Protein AF-N6TQ89-F1 (afdb_monomer_lite)

Sequence (69 aa):
MEHSMALKIIKNVEKYREAAKLEINVLEKLADKDPDGVHLCVKMLDWFDYHGHMCIAFEMLGLSVFDFL

Radius of gyration: 13.41 Å; chains: 1; bounding box: 32×33×32 Å

Organism: Dendroctonus ponderosae (NCBI:txid77166)

pLDDT: mean 95.41, std 7.72, range [49.12, 98.69]

InterPro domains:
  IPR011009 Protein kinase-like domain superfamily [SSF56112] (5-69)
  IPR051175 Dual specificity CLK kinases [PTHR45646] (3-69)

Structure (mmCIF, N/CA/C/O backbone):
data_AF-N6TQ89-F1
#
_entry.id   AF-N6TQ89-F1
#
loop_
_atom_site.group_PDB
_atom_site.id
_atom_site.type_symbol
_atom_site.label_atom_id
_atom_site.label_alt_id
_atom_site.label_comp_id
_atom_site.label_asym_id
_atom_site.label_entity_id
_atom_site.label_seq_id
_atom_site.pdbx_PDB_ins_code
_atom_site.Cartn_x
_atom_site.Cartn_y
_atom_site.Cartn_z
_atom_site.occupancy
_atom_site.B_iso_or_equiv
_atom_site.auth_seq_id
_atom_site.auth_comp_id
_atom_site.auth_asym_id
_atom_site.auth_atom_id
_atom_site.pdbx_PDB_model_num
ATOM 1 N N . MET A 1 1 ? 6.906 -23.406 -2.247 1.00 49.12 1 MET A N 1
ATOM 2 C CA . MET A 1 1 ? 7.091 -22.056 -2.811 1.00 49.12 1 MET A CA 1
ATOM 3 C C . MET A 1 1 ? 6.610 -21.098 -1.747 1.00 49.12 1 MET A C 1
ATOM 5 O O . MET A 1 1 ? 5.437 -21.149 -1.407 1.00 49.12 1 MET A O 1
ATOM 9 N N . GLU A 1 2 ? 7.522 -20.370 -1.115 1.00 58.53 2 GLU A N 1
ATOM 10 C CA . GLU A 1 2 ? 7.180 -19.413 -0.062 1.00 58.53 2 GLU A CA 1
ATOM 11 C C . GLU A 1 2 ? 6.522 -18.200 -0.730 1.00 58.53 2 GLU A C 1
ATOM 13 O O . GLU A 1 2 ? 7.144 -17.539 -1.560 1.00 58.53 2 GLU A O 1
ATOM 18 N N . HIS A 1 3 ? 5.236 -17.971 -0.461 1.00 79.69 3 HIS A N 1
ATOM 19 C CA . HIS A 1 3 ? 4.518 -16.819 -0.998 1.00 79.69 3 HIS A CA 1
ATOM 20 C C . HIS A 1 3 ? 4.568 -15.695 0.035 1.00 79.69 3 HIS A C 1
ATOM 22 O O . HIS A 1 3 ? 3.698 -15.583 0.897 1.00 79.69 3 HIS A O 1
ATOM 28 N N . SER A 1 4 ? 5.641 -14.910 -0.019 1.00 92.00 4 SER A N 1
ATOM 29 C CA . SER A 1 4 ? 5.815 -13.730 0.827 1.00 92.00 4 SER A CA 1
ATOM 30 C C . SER A 1 4 ? 5.109 -12.525 0.208 1.00 92.00 4 SER A C 1
ATOM 32 O O . SER A 1 4 ? 5.171 -12.318 -1.002 1.00 92.00 4 SER A O 1
ATOM 34 N N . MET A 1 5 ? 4.471 -11.710 1.047 1.00 96.31 5 MET A N 1
ATOM 35 C CA . MET A 1 5 ? 3.769 -10.484 0.651 1.00 96.31 5 MET A CA 1
ATOM 36 C C . MET A 1 5 ? 4.059 -9.354 1.636 1.00 96.31 5 MET A C 1
ATOM 38 O O . MET A 1 5 ? 4.359 -9.605 2.807 1.00 96.31 5 MET A O 1
ATOM 42 N N . ALA A 1 6 ? 3.973 -8.112 1.167 1.00 98.06 6 ALA A N 1
ATOM 43 C CA . ALA A 1 6 ? 4.129 -6.940 2.015 1.00 98.06 6 ALA A CA 1
ATOM 44 C C . ALA A 1 6 ? 2.755 -6.500 2.536 1.00 98.06 6 ALA A C 1
ATOM 46 O O . ALA A 1 6 ? 1.867 -6.173 1.753 1.00 98.06 6 ALA A O 1
ATOM 47 N N . LEU A 1 7 ? 2.571 -6.480 3.858 1.00 98.12 7 LEU A N 1
ATOM 48 C CA . LEU A 1 7 ? 1.322 -6.043 4.482 1.00 98.12 7 LEU A CA 1
ATOM 49 C C . LEU A 1 7 ? 1.491 -4.658 5.109 1.00 98.12 7 LEU A C 1
ATOM 51 O O . LEU A 1 7 ? 2.197 -4.487 6.104 1.00 98.12 7 LEU A O 1
ATOM 55 N N . LYS A 1 8 ? 0.800 -3.664 4.555 1.00 98.56 8 LYS A N 1
ATOM 56 C CA . LYS A 1 8 ? 0.742 -2.309 5.103 1.00 98.56 8 LYS A CA 1
ATOM 57 C C . LYS A 1 8 ? -0.412 -2.209 6.096 1.00 98.56 8 LYS A C 1
ATOM 59 O O . LYS A 1 8 ? -1.573 -2.182 5.697 1.00 98.56 8 LYS A O 1
ATOM 64 N N . ILE A 1 9 ? -0.092 -2.119 7.385 1.00 98.56 9 ILE A N 1
ATOM 65 C CA . ILE A 1 9 ? -1.078 -1.953 8.462 1.00 98.56 9 ILE A CA 1
ATOM 66 C C . ILE A 1 9 ? -1.202 -0.468 8.806 1.00 98.56 9 ILE A C 1
ATOM 68 O O . ILE A 1 9 ? -0.258 0.166 9.284 1.00 98.56 9 ILE A O 1
ATOM 72 N N . ILE A 1 10 ? -2.379 0.102 8.577 1.00 98.69 10 ILE A N 1
ATOM 73 C CA . ILE A 1 10 ? -2.659 1.515 8.818 1.00 98.69 10 ILE A CA 1
ATOM 74 C C . ILE A 1 10 ? -3.111 1.713 10.266 1.00 98.69 10 ILE A C 1
ATOM 76 O O . ILE A 1 10 ? -3.914 0.948 10.802 1.00 98.69 10 ILE A O 1
ATOM 80 N N . LYS A 1 11 ? -2.609 2.766 10.923 1.00 98.19 11 LYS A N 1
ATOM 81 C CA . LYS A 1 11 ? -3.029 3.131 12.287 1.00 98.19 11 LYS A CA 1
ATOM 82 C C . LYS A 1 11 ? -4.545 3.348 12.342 1.00 98.19 11 LYS A C 1
ATOM 84 O O . LYS A 1 11 ? -5.100 4.018 11.472 1.00 98.19 11 LYS A O 1
ATOM 89 N N . ASN A 1 12 ? -5.186 2.860 13.405 1.00 97.88 12 ASN A N 1
ATOM 90 C CA . ASN A 1 12 ? -6.610 3.067 13.669 1.00 97.88 12 ASN A CA 1
ATOM 91 C C . ASN A 1 12 ? -6.882 4.505 14.158 1.00 97.88 12 ASN A C 1
ATOM 93 O O . ASN A 1 12 ? -7.205 4.753 15.316 1.00 97.88 12 ASN A O 1
ATOM 97 N N . VAL A 1 13 ? -6.656 5.473 13.271 1.00 98.12 13 VAL A N 1
ATOM 98 C CA . VAL A 1 13 ? -6.979 6.891 13.445 1.00 98.12 13 VAL A CA 1
ATOM 99 C C . VAL A 1 13 ? -7.673 7.333 12.167 1.00 98.12 13 VAL A C 1
ATOM 101 O O . VAL A 1 13 ? -7.153 7.110 11.073 1.00 98.12 13 VAL A O 1
ATOM 104 N N . GLU A 1 14 ? -8.828 7.976 12.306 1.00 97.00 14 GLU A N 1
ATOM 105 C CA . GLU A 1 14 ? -9.734 8.320 11.203 1.00 97.00 14 GLU A CA 1
ATOM 106 C C . GLU A 1 14 ? -9.023 8.984 10.016 1.00 97.00 14 GLU A C 1
ATOM 108 O O . GLU A 1 14 ? -9.128 8.503 8.892 1.00 97.00 14 GLU A O 1
ATOM 113 N N . LYS A 1 15 ? -8.183 9.998 10.267 1.00 98.00 15 LYS A N 1
ATOM 114 C CA . LYS A 1 15 ? -7.397 10.672 9.220 1.00 98.00 15 LYS A CA 1
ATOM 115 C C . LYS A 1 15 ? -6.565 9.701 8.366 1.00 98.00 15 LYS A C 1
ATOM 117 O O . LYS A 1 15 ? -6.484 9.875 7.153 1.00 98.00 15 LYS A O 1
ATOM 122 N N . TYR A 1 16 ? -5.923 8.705 8.981 1.00 98.06 16 TYR A N 1
ATOM 123 C CA . TYR A 1 16 ? -5.115 7.727 8.245 1.00 98.06 16 TYR A CA 1
ATOM 124 C C . TYR A 1 16 ? -5.982 6.682 7.542 1.00 98.06 16 TYR A C 1
ATOM 126 O O . TYR A 1 16 ? -5.620 6.235 6.459 1.00 98.06 16 TYR A O 1
ATOM 134 N N . ARG A 1 17 ? -7.138 6.330 8.115 1.00 97.69 17 ARG A N 1
ATOM 135 C CA . ARG A 1 17 ? -8.111 5.432 7.477 1.00 97.69 17 ARG A CA 1
ATOM 136 C C . ARG A 1 17 ? -8.703 6.054 6.212 1.00 97.69 17 ARG A C 1
ATOM 138 O O . ARG A 1 17 ? -8.777 5.378 5.194 1.00 97.69 17 ARG A O 1
ATOM 145 N N . GLU A 1 18 ? -9.052 7.338 6.241 1.00 97.56 18 GLU A N 1
ATOM 146 C CA . GLU A 1 18 ? -9.536 8.055 5.053 1.00 97.56 18 GLU A CA 1
ATOM 147 C C . GLU A 1 18 ? -8.454 8.162 3.969 1.00 97.56 18 GLU A C 1
ATOM 149 O O . GLU A 1 18 ? -8.726 7.922 2.793 1.00 97.56 18 GLU A O 1
ATOM 154 N N . ALA A 1 19 ? -7.202 8.424 4.359 1.00 98.38 19 ALA A N 1
ATOM 155 C CA . ALA A 1 19 ? -6.079 8.386 3.423 1.00 98.38 19 ALA A CA 1
ATOM 156 C C . ALA A 1 19 ? -5.889 6.988 2.802 1.00 98.38 19 ALA A C 1
ATOM 158 O O . ALA A 1 19 ? -5.668 6.881 1.599 1.00 98.38 19 ALA A O 1
ATOM 159 N N . ALA A 1 20 ? -6.036 5.922 3.594 1.00 98.25 20 ALA A N 1
ATOM 160 C CA . ALA A 1 20 ? -5.942 4.547 3.108 1.00 98.25 20 ALA A CA 1
ATOM 161 C C . ALA A 1 20 ? -7.070 4.188 2.129 1.00 98.25 20 ALA A C 1
ATOM 163 O O . ALA A 1 20 ? -6.816 3.528 1.128 1.00 98.25 20 ALA A O 1
ATOM 164 N N . LYS A 1 21 ? -8.302 4.663 2.357 1.00 97.94 21 LYS A N 1
ATOM 165 C CA . LYS A 1 21 ? -9.402 4.496 1.389 1.00 97.94 21 LYS A CA 1
ATOM 166 C C . LYS A 1 21 ? -9.086 5.172 0.056 1.00 97.94 21 LYS A C 1
ATOM 168 O O . LYS A 1 21 ? -9.375 4.615 -0.998 1.00 97.94 21 LYS A O 1
ATOM 173 N N . LEU A 1 22 ? -8.498 6.371 0.087 1.00 98.44 22 LEU A N 1
ATOM 174 C CA . LEU A 1 22 ? -8.069 7.050 -1.136 1.00 98.44 22 LEU A CA 1
ATOM 175 C C . LEU A 1 22 ? -6.969 6.260 -1.857 1.00 98.44 22 LEU A C 1
ATOM 177 O O . LEU A 1 22 ? -7.038 6.111 -3.072 1.00 98.44 22 LEU A O 1
ATOM 181 N N . GLU A 1 23 ? -5.992 5.739 -1.114 1.00 98.44 23 GLU A N 1
ATOM 182 C CA . GLU A 1 23 ? -4.920 4.895 -1.650 1.00 98.44 23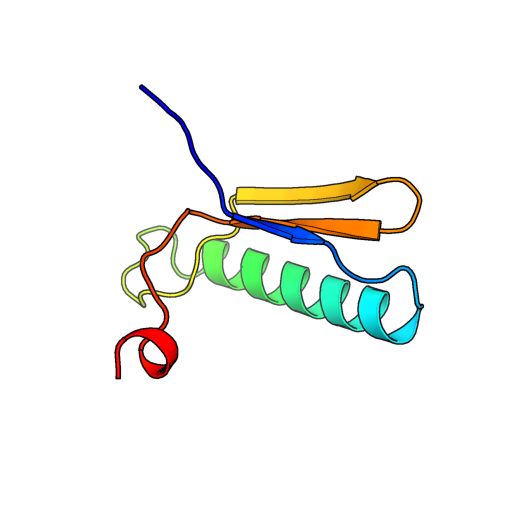 GLU A CA 1
ATOM 183 C C . GLU A 1 23 ? -5.474 3.639 -2.337 1.00 98.44 23 GLU A C 1
ATOM 185 O O . GLU A 1 23 ? -5.150 3.404 -3.498 1.00 98.44 23 GLU A O 1
ATOM 190 N N . ILE A 1 24 ? -6.379 2.904 -1.682 1.00 98.50 24 ILE A N 1
ATOM 191 C CA . ILE A 1 24 ? -7.060 1.727 -2.251 1.00 98.50 24 ILE A CA 1
ATOM 192 C C . ILE A 1 24 ? -7.792 2.091 -3.549 1.00 98.50 24 ILE A C 1
ATOM 194 O O . ILE A 1 24 ? -7.545 1.475 -4.580 1.00 98.50 24 ILE A O 1
ATOM 198 N N . ASN A 1 25 ? -8.607 3.1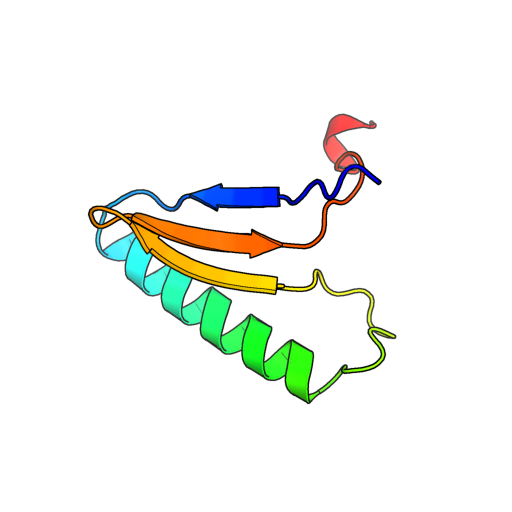52 -3.542 1.00 98.38 25 ASN A N 1
ATOM 199 C CA . ASN A 1 25 ? -9.344 3.595 -4.733 1.00 98.38 25 ASN A CA 1
ATOM 200 C C . ASN A 1 25 ? -8.425 3.960 -5.912 1.00 98.38 25 ASN A C 1
ATOM 202 O O . ASN A 1 25 ? -8.814 3.841 -7.076 1.00 98.38 25 ASN A O 1
ATOM 206 N N . VAL A 1 26 ? -7.232 4.494 -5.634 1.00 98.38 26 VAL A N 1
ATOM 207 C CA . VAL A 1 26 ? -6.241 4.796 -6.675 1.00 98.38 26 VAL A CA 1
ATOM 208 C C . VAL A 1 26 ? -5.605 3.506 -7.185 1.00 98.38 26 VAL A C 1
ATOM 210 O O . VAL A 1 26 ? -5.495 3.346 -8.397 1.00 98.38 26 VAL A O 1
ATOM 213 N N . LEU A 1 27 ? -5.232 2.586 -6.293 1.00 98.25 27 LEU A N 1
ATOM 214 C CA . LEU A 1 27 ? -4.623 1.301 -6.645 1.00 98.25 27 LE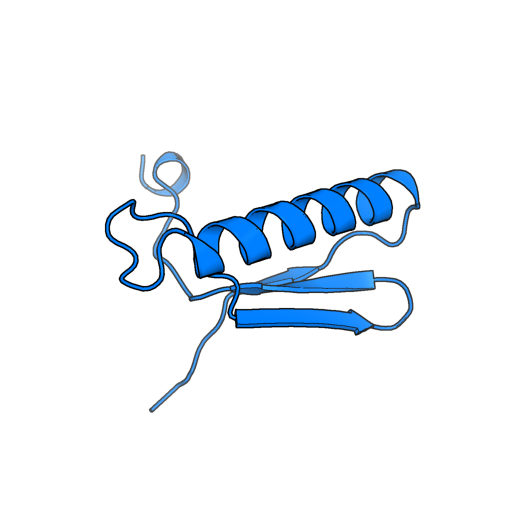U A CA 1
ATOM 215 C C . LEU A 1 27 ? -5.563 0.418 -7.477 1.00 98.25 27 LEU A C 1
ATOM 217 O O . LEU A 1 27 ? -5.117 -0.150 -8.468 1.00 98.25 27 LEU A O 1
ATOM 221 N N . GLU A 1 28 ? -6.858 0.371 -7.154 1.00 97.88 28 GLU A N 1
ATOM 222 C CA . GLU A 1 28 ? -7.872 -0.329 -7.963 1.00 97.88 28 GLU A CA 1
ATOM 223 C C . GLU A 1 28 ? -7.939 0.245 -9.385 1.00 97.88 28 GLU A C 1
ATOM 225 O O . GLU A 1 28 ? -7.832 -0.481 -10.371 1.00 97.88 28 GLU A O 1
ATOM 230 N N . LYS A 1 29 ? -7.993 1.577 -9.513 1.00 98.00 29 LYS A N 1
ATOM 231 C CA . LYS A 1 29 ? -7.988 2.242 -10.827 1.00 98.00 29 LYS A CA 1
ATOM 232 C C . LYS A 1 29 ? -6.691 2.034 -11.602 1.00 98.00 29 LYS A C 1
ATOM 234 O O . LYS A 1 29 ? -6.717 2.079 -12.830 1.00 98.00 29 LYS A O 1
ATOM 239 N N . LEU A 1 30 ? -5.556 1.901 -10.914 1.00 97.50 30 LEU A N 1
ATOM 240 C CA . LEU A 1 30 ? -4.278 1.588 -11.551 1.00 97.50 30 LEU A CA 1
ATOM 241 C C . LEU A 1 30 ? -4.284 0.152 -12.076 1.00 97.50 30 LEU A C 1
ATOM 243 O O . LEU A 1 30 ? -3.902 -0.045 -13.223 1.00 97.50 30 LEU A O 1
ATOM 247 N N . ALA A 1 31 ? -4.785 -0.811 -11.298 1.00 95.88 31 ALA A N 1
ATOM 248 C CA . ALA A 1 31 ? -4.918 -2.200 -11.733 1.00 95.88 31 ALA A CA 1
ATOM 249 C C . ALA A 1 31 ? -5.830 -2.339 -12.967 1.00 95.88 31 ALA A C 1
ATOM 251 O O . ALA A 1 31 ? -5.484 -3.058 -13.901 1.00 95.88 31 ALA A O 1
ATOM 252 N N . ASP A 1 32 ? -6.933 -1.584 -13.021 1.00 96.88 32 ASP A N 1
ATOM 253 C CA . ASP A 1 32 ? -7.833 -1.565 -14.183 1.00 96.88 32 ASP A CA 1
ATOM 254 C C . ASP A 1 32 ? -7.181 -0.968 -15.442 1.00 96.88 32 ASP A C 1
ATOM 256 O O . ASP A 1 32 ? -7.497 -1.358 -16.567 1.00 96.88 32 ASP A O 1
ATOM 260 N N . LYS A 1 33 ? -6.301 0.026 -15.269 1.00 97.12 33 LYS A N 1
ATOM 261 C CA . LYS A 1 33 ? -5.674 0.768 -16.376 1.00 97.12 33 LYS A CA 1
ATOM 262 C C . LYS A 1 33 ? -4.350 0.182 -16.846 1.00 97.12 33 LYS A C 1
ATOM 264 O O . LYS A 1 33 ? -3.956 0.448 -17.978 1.00 97.12 33 LYS A O 1
ATOM 269 N N . ASP A 1 34 ? -3.665 -0.558 -15.986 1.00 96.50 34 ASP A N 1
ATOM 270 C CA . ASP A 1 34 ? -2.361 -1.161 -16.247 1.00 96.50 34 ASP A CA 1
ATOM 271 C C . ASP A 1 34 ? -2.349 -2.650 -15.850 1.00 96.50 34 ASP A C 1
ATOM 273 O O . ASP A 1 34 ? -1.556 -3.055 -14.996 1.00 96.50 34 ASP A O 1
ATOM 277 N N . PRO A 1 35 ? -3.218 -3.490 -16.449 1.00 93.25 35 PRO A N 1
ATOM 278 C CA . PRO A 1 35 ? -3.332 -4.903 -16.075 1.00 93.25 35 PRO A CA 1
ATOM 279 C C . PRO A 1 35 ? -2.036 -5.686 -16.335 1.00 93.25 35 PRO A C 1
ATOM 281 O O . PRO A 1 35 ? -1.701 -6.610 -15.591 1.00 93.25 35 PRO A O 1
ATOM 284 N N . ASP A 1 36 ? -1.271 -5.278 -17.350 1.00 94.00 36 ASP A N 1
ATOM 285 C CA . ASP A 1 36 ? 0.015 -5.885 -1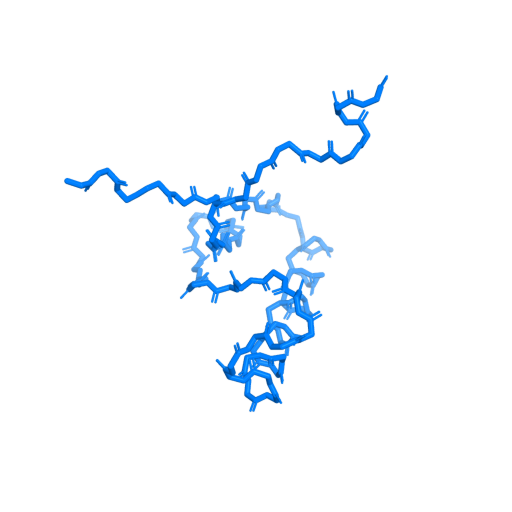7.703 1.00 94.00 36 ASP A CA 1
ATOM 286 C C . ASP A 1 36 ? 1.183 -5.337 -16.858 1.00 94.00 36 ASP A C 1
ATOM 288 O O . ASP A 1 36 ? 2.283 -5.894 -16.876 1.00 94.00 36 ASP A O 1
ATOM 292 N N . GLY A 1 37 ? 0.959 -4.277 -16.071 1.00 91.12 37 GLY A N 1
ATOM 293 C CA . GLY A 1 37 ? 1.961 -3.682 -15.186 1.00 91.12 37 GLY A CA 1
ATOM 294 C C . GLY A 1 37 ? 3.121 -3.005 -15.918 1.00 91.12 37 GLY A C 1
ATOM 295 O O . GLY A 1 37 ? 4.245 -3.014 -15.410 1.00 91.12 37 GLY A O 1
ATOM 296 N N . VAL A 1 38 ? 2.893 -2.444 -17.110 1.00 95.81 38 VAL A N 1
ATOM 297 C CA . VAL A 1 38 ? 3.966 -1.848 -17.926 1.00 95.81 38 VAL A CA 1
ATOM 298 C C . VAL A 1 38 ? 4.474 -0.525 -17.353 1.00 95.81 38 VAL A C 1
ATOM 300 O O . VAL A 1 38 ? 5.587 -0.107 -17.671 1.00 95.81 38 VAL A O 1
ATOM 303 N N . HIS A 1 39 ? 3.693 0.122 -16.484 1.00 95.94 39 HIS A N 1
ATOM 304 C CA . HIS A 1 39 ? 4.054 1.389 -15.846 1.00 95.94 39 HIS A CA 1
ATOM 305 C C . HIS A 1 39 ? 4.748 1.202 -14.488 1.00 95.94 39 HIS A C 1
ATOM 307 O O . HIS A 1 39 ? 5.061 2.192 -13.827 1.00 95.94 39 HIS A O 1
ATOM 313 N N . LEU A 1 40 ? 5.015 -0.050 -14.084 1.00 94.75 40 LEU A N 1
ATOM 314 C CA . LEU A 1 40 ? 5.830 -0.416 -12.915 1.00 94.75 40 LEU A CA 1
ATOM 315 C C . LEU A 1 40 ? 5.336 0.182 -11.584 1.00 94.75 40 LEU A C 1
ATOM 317 O O . LEU A 1 40 ? 6.120 0.428 -10.666 1.00 94.75 40 LEU A O 1
ATOM 321 N N . CYS A 1 41 ? 4.031 0.427 -11.476 1.00 96.56 41 CYS A N 1
ATOM 322 C CA . CYS A 1 41 ? 3.400 0.790 -10.213 1.00 96.56 41 CYS A CA 1
ATOM 323 C C . CYS A 1 41 ? 3.260 -0.450 -9.318 1.00 96.56 41 CYS A C 1
ATOM 325 O O . CYS A 1 41 ? 3.030 -1.551 -9.815 1.00 96.56 41 CYS A O 1
ATOM 327 N N . VAL A 1 42 ? 3.368 -0.260 -7.999 1.00 96.56 42 VAL A N 1
ATOM 328 C CA . VAL A 1 42 ? 3.199 -1.350 -7.027 1.00 96.56 42 VAL A CA 1
ATOM 329 C C . VAL A 1 42 ? 1.810 -1.978 -7.149 1.00 96.56 42 VAL A C 1
ATOM 331 O O . VAL A 1 42 ? 0.801 -1.269 -7.203 1.00 96.56 42 VAL A O 1
ATOM 334 N N . LYS A 1 43 ? 1.750 -3.311 -7.166 1.00 96.00 43 LYS A N 1
ATOM 335 C CA . LYS A 1 43 ? 0.493 -4.055 -7.259 1.00 96.00 43 LYS A CA 1
ATOM 336 C C . LYS A 1 43 ? -0.100 -4.309 -5.881 1.00 96.00 43 LYS A C 1
ATOM 338 O O . LYS A 1 43 ? 0.510 -4.964 -5.033 1.00 96.00 43 LYS A O 1
ATOM 343 N N . MET A 1 44 ? -1.318 -3.814 -5.685 1.00 97.62 44 MET A N 1
ATOM 344 C CA . MET A 1 44 ? -2.174 -4.219 -4.575 1.00 97.62 44 MET A CA 1
ATOM 345 C C . MET A 1 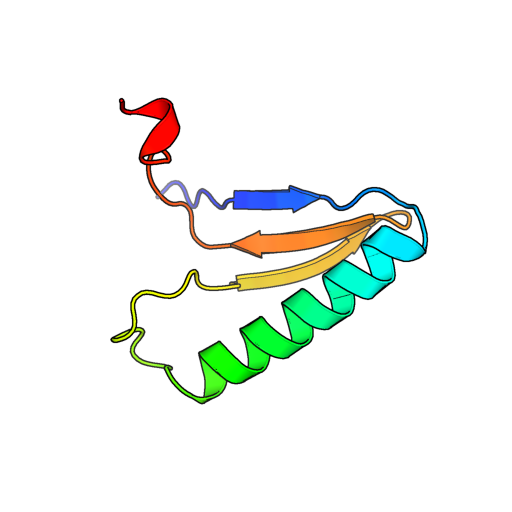44 ? -2.761 -5.598 -4.881 1.00 97.62 44 MET A C 1
ATOM 347 O O . MET A 1 44 ? -3.324 -5.804 -5.953 1.00 97.62 44 MET A O 1
ATOM 351 N N . LEU A 1 45 ? -2.612 -6.534 -3.948 1.00 96.44 45 LEU A N 1
ATOM 352 C CA . LEU A 1 45 ? -3.134 -7.896 -4.060 1.00 96.44 45 LEU A CA 1
ATOM 353 C C . LEU A 1 45 ? -4.519 -8.018 -3.424 1.00 96.44 45 LEU A C 1
ATOM 355 O O . LEU A 1 45 ? -5.381 -8.700 -3.967 1.00 96.44 45 LEU A O 1
ATOM 359 N N . ASP A 1 46 ? -4.712 -7.372 -2.272 1.00 97.50 46 ASP A N 1
ATOM 360 C CA . ASP A 1 46 ? -5.967 -7.377 -1.519 1.00 97.50 46 ASP A CA 1
ATOM 361 C C . ASP A 1 46 ? -5.971 -6.246 -0.475 1.00 97.50 46 ASP A C 1
ATOM 363 O O . ASP A 1 46 ? -4.926 -5.654 -0.173 1.00 97.50 46 ASP A O 1
ATOM 367 N N . TRP A 1 47 ? -7.125 -5.971 0.126 1.00 98.50 47 TRP A N 1
ATOM 368 C CA . TRP A 1 47 ? -7.239 -5.121 1.305 1.00 98.50 47 TRP A CA 1
ATOM 369 C C . TRP A 1 47 ? -8.371 -5.587 2.226 1.00 98.50 47 TRP A C 1
ATOM 371 O O . TRP A 1 47 ? -9.387 -6.121 1.794 1.00 98.50 47 TRP A O 1
ATOM 381 N N . PHE A 1 48 ? -8.210 -5.363 3.528 1.00 98.19 48 PHE A N 1
ATOM 382 C CA . PHE A 1 48 ? -9.209 -5.743 4.526 1.00 98.19 48 PHE A CA 1
ATOM 383 C C . PHE A 1 48 ? -9.146 -4.842 5.760 1.00 98.19 48 PHE A C 1
ATOM 385 O O . PHE A 1 48 ? -8.132 -4.201 6.032 1.00 98.19 48 PHE A O 1
ATOM 392 N N . ASP A 1 49 ? -10.231 -4.796 6.533 1.00 97.62 49 ASP A N 1
ATOM 393 C CA . ASP A 1 49 ? -10.235 -4.191 7.869 1.00 97.62 49 ASP A CA 1
ATOM 394 C C . ASP A 1 49 ? -10.029 -5.280 8.929 1.00 97.62 49 ASP A C 1
ATOM 396 O O . ASP A 1 49 ? -10.729 -6.294 8.937 1.00 97.62 49 ASP A O 1
ATOM 400 N N . TYR A 1 50 ? -9.066 -5.075 9.826 1.00 97.94 50 TYR A N 1
ATOM 401 C CA . TYR A 1 50 ? -8.779 -5.972 10.938 1.00 97.94 50 TYR A CA 1
ATOM 402 C C . TYR A 1 50 ? -8.702 -5.190 12.251 1.00 97.94 50 TYR A C 1
ATOM 404 O O . TYR A 1 50 ? -7.778 -4.408 12.472 1.00 97.94 50 TYR A O 1
ATOM 412 N N . HIS A 1 51 ? -9.686 -5.385 13.134 1.00 96.62 51 HIS A N 1
ATOM 413 C CA . HIS A 1 51 ? -9.810 -4.668 14.414 1.00 96.62 51 HIS A CA 1
ATOM 414 C C . HIS A 1 51 ? -9.702 -3.132 14.290 1.00 96.62 51 HIS A C 1
ATOM 416 O O . HIS A 1 51 ? -9.116 -2.465 15.145 1.00 96.62 51 HIS A O 1
ATOM 422 N N . GLY A 1 52 ? -10.262 -2.551 13.224 1.00 94.88 52 GLY A N 1
ATOM 423 C CA . GLY A 1 52 ? -10.205 -1.111 12.971 1.00 94.88 52 GLY A CA 1
ATOM 424 C C . GLY A 1 52 ? -8.887 -0.642 12.349 1.00 94.88 52 GLY A C 1
ATOM 425 O O . GLY A 1 52 ? -8.686 0.559 12.154 1.00 94.88 52 GLY A O 1
ATOM 426 N N . HIS A 1 53 ? -7.991 -1.553 11.984 1.00 98.25 53 HIS A N 1
ATOM 427 C CA . HIS A 1 53 ? -6.844 -1.253 11.139 1.00 98.25 53 HIS A CA 1
ATOM 428 C C . HIS A 1 53 ? -7.180 -1.583 9.690 1.00 98.25 53 HIS A C 1
ATOM 430 O O . HIS A 1 53 ? -7.547 -2.710 9.377 1.00 98.25 53 HIS A O 1
ATOM 436 N N . MET A 1 54 ? -7.036 -0.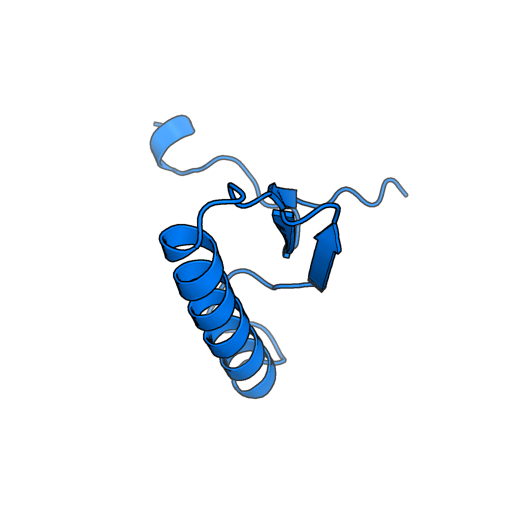601 8.802 1.00 98.19 54 MET A N 1
ATOM 437 C CA . MET A 1 54 ? -7.051 -0.874 7.366 1.00 98.19 54 MET A CA 1
ATOM 438 C C . MET A 1 54 ? -5.728 -1.556 7.016 1.00 98.19 54 MET A C 1
ATOM 440 O O . MET A 1 54 ? -4.661 -1.029 7.336 1.00 98.19 54 MET A O 1
ATOM 444 N N . CYS A 1 55 ? -5.799 -2.712 6.378 1.00 98.69 55 CYS A N 1
ATOM 445 C CA . CYS A 1 55 ? -4.658 -3.506 5.957 1.00 98.69 55 CYS A CA 1
ATOM 446 C C . CYS A 1 55 ? -4.665 -3.601 4.434 1.00 98.69 55 CYS A C 1
ATOM 448 O O . CYS A 1 55 ? -5.695 -3.923 3.849 1.00 98.69 55 CYS A O 1
ATOM 450 N N . ILE A 1 56 ? -3.527 -3.326 3.802 1.00 98.69 56 ILE A N 1
ATOM 451 C CA . ILE A 1 56 ? -3.370 -3.411 2.346 1.00 98.69 56 ILE A CA 1
ATOM 452 C C . ILE A 1 56 ? -2.226 -4.377 2.050 1.00 98.69 56 ILE A C 1
ATOM 454 O O . ILE A 1 56 ? -1.109 -4.181 2.538 1.00 98.69 56 ILE A O 1
ATOM 458 N N . ALA A 1 57 ? -2.513 -5.432 1.296 1.00 98.31 57 ALA A N 1
ATOM 459 C CA . ALA A 1 57 ? -1.538 -6.423 0.871 1.00 98.31 57 ALA A CA 1
ATOM 460 C C . ALA A 1 57 ? -0.967 -6.038 -0.497 1.00 98.31 57 ALA A C 1
ATOM 462 O O . ALA A 1 57 ? -1.709 -5.720 -1.425 1.00 98.31 57 ALA A O 1
ATOM 463 N N . PHE A 1 58 ? 0.352 -6.101 -0.624 1.00 98.00 58 PHE A N 1
ATOM 464 C CA . PHE A 1 58 ? 1.092 -5.785 -1.840 1.00 98.00 58 PHE A CA 1
ATOM 465 C C . PHE A 1 58 ? 2.003 -6.941 -2.239 1.00 98.00 58 PHE A C 1
ATOM 467 O O . PHE A 1 58 ? 2.393 -7.771 -1.407 1.00 98.00 58 PHE A O 1
ATOM 474 N N . GLU A 1 59 ? 2.393 -6.955 -3.513 1.00 95.44 59 GLU A N 1
ATOM 475 C CA . GLU A 1 59 ? 3.525 -7.765 -3.953 1.00 95.44 59 GLU A CA 1
ATOM 476 C C . GLU A 1 59 ? 4.784 -7.432 -3.133 1.00 95.44 59 GLU A C 1
ATOM 478 O O . GLU A 1 59 ? 5.018 -6.283 -2.745 1.00 95.44 59 GLU A O 1
ATOM 483 N N . MET A 1 60 ? 5.595 -8.446 -2.832 1.00 96.19 60 MET A N 1
ATOM 484 C CA . MET A 1 60 ? 6.859 -8.223 -2.137 1.00 96.19 60 MET A CA 1
ATOM 485 C C . MET A 1 60 ? 7.899 -7.680 -3.121 1.00 96.19 60 MET A C 1
ATOM 487 O O . MET A 1 60 ? 8.197 -8.323 -4.127 1.00 96.19 60 MET A O 1
ATOM 491 N N . LEU A 1 61 ? 8.477 -6.523 -2.801 1.00 95.25 61 LEU A N 1
ATOM 492 C CA . LEU A 1 61 ? 9.551 -5.889 -3.568 1.00 95.25 61 LEU A CA 1
ATOM 493 C C . LEU A 1 61 ? 10.883 -5.941 -2.801 1.00 95.25 61 LEU A C 1
ATOM 495 O O . LEU A 1 61 ? 10.948 -6.393 -1.658 1.00 95.25 61 LEU A O 1
ATOM 499 N N . GLY A 1 62 ? 11.960 -5.500 -3.457 1.00 94.81 62 GLY A N 1
ATOM 500 C CA . GLY A 1 62 ? 13.285 -5.368 -2.847 1.00 94.81 62 GLY A CA 1
ATOM 501 C C . GLY A 1 62 ? 13.415 -4.157 -1.916 1.00 94.81 62 GLY A C 1
ATOM 502 O O . GLY A 1 62 ? 12.436 -3.496 -1.573 1.00 94.81 62 GLY A O 1
ATOM 503 N N . LEU A 1 63 ? 14.655 -3.857 -1.522 1.00 96.62 63 LEU A N 1
ATOM 504 C CA . LEU A 1 63 ? 14.968 -2.683 -0.705 1.00 96.62 63 LEU A CA 1
ATOM 505 C C . LEU A 1 63 ? 14.549 -1.387 -1.403 1.00 96.62 63 LEU A C 1
ATOM 507 O O . LEU A 1 63 ? 14.625 -1.268 -2.630 1.00 96.62 63 LEU A O 1
ATOM 511 N N . SER A 1 64 ? 14.159 -0.394 -0.604 1.00 97.00 64 SER A N 1
ATOM 512 C CA . SER A 1 64 ? 14.000 0.957 -1.123 1.00 97.00 64 SER A CA 1
ATOM 513 C C . SER A 1 64 ? 15.361 1.493 -1.578 1.00 97.00 64 SER A C 1
ATOM 515 O O . SER A 1 64 ? 16.402 1.136 -1.026 1.00 97.00 64 SER A O 1
ATOM 517 N N . VAL A 1 65 ? 15.368 2.383 -2.573 1.00 96.69 65 VAL A N 1
ATOM 518 C CA . VAL A 1 65 ? 16.612 3.024 -3.037 1.00 96.69 65 VAL A CA 1
ATOM 519 C C . VAL A 1 65 ? 17.283 3.812 -1.905 1.00 96.69 65 VAL A C 1
ATOM 521 O O . VAL A 1 65 ? 18.503 3.892 -1.872 1.00 96.69 65 VAL A O 1
ATOM 524 N N . PHE A 1 66 ? 16.502 4.354 -0.964 1.00 96.75 66 PHE A N 1
ATOM 525 C CA . PHE A 1 66 ? 17.027 5.054 0.208 1.00 96.75 66 PHE A CA 1
ATOM 526 C C . PHE A 1 66 ? 17.746 4.113 1.178 1.00 96.75 66 PHE A C 1
ATOM 528 O O . PHE A 1 66 ? 18.789 4.482 1.685 1.00 96.75 66 PHE A O 1
ATOM 535 N N . ASP A 1 67 ? 17.215 2.912 1.426 1.00 96.00 67 ASP A N 1
ATOM 536 C CA . ASP A 1 67 ? 17.873 1.941 2.314 1.00 96.00 67 ASP A CA 1
ATOM 537 C C . ASP A 1 67 ? 19.075 1.265 1.644 1.00 96.00 67 ASP A C 1
ATOM 539 O O . ASP A 1 67 ? 19.948 0.721 2.318 1.00 96.00 67 ASP A O 1
ATOM 543 N N . PHE A 1 68 ? 19.091 1.240 0.310 1.00 93.38 68 PHE A N 1
ATOM 544 C CA . PHE A 1 68 ? 20.205 0.704 -0.460 1.00 93.38 68 PHE A CA 1
ATOM 545 C C . PHE A 1 68 ? 21.415 1.654 -0.510 1.00 93.38 68 PHE A C 1
ATOM 547 O O . PHE A 1 68 ? 22.545 1.167 -0.563 1.00 93.38 68 PHE A O 1
ATOM 554 N N . LEU A 1 69 ? 21.182 2.974 -0.549 1.00 90.56 69 LEU A N 1
ATOM 555 C CA . LEU A 1 69 ? 22.213 4.021 -0.636 1.00 90.56 69 LEU A CA 1
ATOM 556 C C . LEU A 1 69 ? 22.707 4.472 0.744 1.00 90.56 69 LEU A C 1
ATOM 558 O O . LEU A 1 69 ? 23.934 4.689 0.859 1.00 90.56 69 LEU A O 1
#

Secondary structure (DSSP, 8-state):
----EEEEE--S-HHHHHHHHHHHHHHHHHHHH-TT-TT-PPPEEEEEEETTEEEEEEE-----HHHH-

Foldseek 3Di:
DDQDKDKDWFDLDPVRVVVVVVVVVVLVVCCVVCVVCPVVDWHWPDWDADPSITMTITHDDDDDPVVVD